Protein AF-A0A9E1ZT74-F1 (afdb_monomer_lite)

Foldseek 3Di:
DDDDDDPPPPPPPDPPPDPLVVQLQFQVSVLVLLCVQLVFPDWDDDPQKIKGFDAPQSQWIWIWGHDPVRRGGTQEIEIEGQQECDPPVADHRGCVVSSLSSLQRSCVRNPVVCNVVSSVCVVVQWDWDDDDSYIYTYHHRDYPPPVVPPPD

pLDDT: mean 74.24, std 17.51, range [28.61, 93.75]

Secondary structure (DSSP, 8-state):
-PPPP----------TTSHHHHHTTBHHHHHHHHHHHHT-SEEEEETTEEEEEESSSS-EEEEEEE-SSSTTBEEEEEEEE---SS-SSS-TTTTHHHHHHHHHHHHHHH-GGGHHHHHHHHHHSEEEEEETTEEEEEEE---TT-TTSS--

Radius of gyration: 21.12 Å; chains: 1; bounding box: 75×58×39 Å

Sequence (152 aa):
MKFLPLLMTLAFLAPASDALSNDINNFDYVTKKITGTLNCRESSIFGNIYGCILGNRETVRVFAERHPRERNQVLNIRFVWEDYHRDVGVPLHADARAAKRALTKLTNILTPQNKDFVLKLLKKGEGKWSRSSIQISVDKGPTAHTREALFR

Structure (mmCIF, N/CA/C/O backbone):
data_AF-A0A9E1ZT74-F1
#
_entry.id   AF-A0A9E1ZT74-F1
#
loop_
_atom_site.group_PDB
_atom_site.id
_atom_site.type_symbol
_atom_site.label_atom_id
_atom_site.label_alt_id
_atom_site.label_comp_id
_atom_site.label_asym_id
_atom_site.label_entity_id
_atom_site.label_seq_id
_atom_site.pdbx_PDB_ins_code
_atom_site.Cartn_x
_atom_site.Cartn_y
_atom_site.Cartn_z
_atom_site.occupancy
_atom_site.B_iso_or_equiv
_atom_site.auth_seq_id
_atom_site.auth_comp_id
_atom_site.auth_asym_id
_atom_site.auth_atom_id
_atom_site.pdbx_PDB_model_num
ATOM 1 N N . MET A 1 1 ? -58.030 -37.622 19.074 1.00 39.62 1 MET A N 1
ATOM 2 C CA . MET A 1 1 ? -57.313 -36.853 18.031 1.00 39.62 1 MET A CA 1
ATOM 3 C C . MET A 1 1 ? -56.324 -35.931 18.733 1.00 39.62 1 MET A C 1
ATOM 5 O O . MET A 1 1 ? -56.741 -35.190 19.610 1.00 39.62 1 MET A O 1
ATOM 9 N N . LYS A 1 2 ? -55.019 -36.082 18.466 1.00 40.44 2 LYS A N 1
ATOM 10 C CA . LYS A 1 2 ? -53.924 -35.365 19.147 1.00 40.44 2 LYS A CA 1
ATOM 11 C C . LYS A 1 2 ? -53.611 -34.077 18.375 1.00 40.44 2 LYS A C 1
ATOM 13 O O . LYS A 1 2 ? -53.276 -34.165 17.200 1.00 40.44 2 LYS A O 1
ATOM 18 N N . PHE A 1 3 ? -53.721 -32.918 19.021 1.00 45.00 3 PHE A N 1
ATOM 19 C CA . PHE A 1 3 ? -53.268 -31.635 18.476 1.00 45.00 3 PHE A CA 1
ATOM 20 C C . PHE A 1 3 ? -51.787 -31.431 18.821 1.00 45.00 3 PHE A C 1
ATOM 22 O O . PHE A 1 3 ? -51.414 -31.466 19.991 1.00 45.00 3 PHE A O 1
ATOM 29 N N . LEU A 1 4 ? -50.953 -31.242 17.799 1.00 40.75 4 LEU A N 1
ATOM 30 C CA . LEU A 1 4 ? -49.546 -30.855 17.917 1.00 40.75 4 LEU A CA 1
ATOM 31 C C . LEU A 1 4 ? -49.448 -29.354 17.583 1.00 40.75 4 LEU A C 1
ATOM 33 O O . LEU A 1 4 ? -49.889 -28.980 16.494 1.00 40.75 4 LEU A O 1
ATOM 37 N N . PRO A 1 5 ? -48.899 -28.480 18.446 1.00 55.53 5 PRO A N 1
ATOM 38 C CA . PRO A 1 5 ? -48.653 -27.099 18.064 1.00 55.53 5 PRO A CA 1
ATOM 39 C C . PRO A 1 5 ? -47.328 -27.012 17.298 1.00 55.53 5 PRO A C 1
ATOM 41 O O . PRO A 1 5 ? -46.275 -27.440 17.771 1.00 55.53 5 PRO A O 1
ATOM 44 N N . LEU A 1 6 ? -47.402 -26.462 16.088 1.00 50.69 6 LEU A N 1
ATOM 45 C CA . LEU A 1 6 ? -46.266 -26.155 15.231 1.00 50.69 6 LEU A CA 1
ATOM 46 C C . LEU A 1 6 ? -45.529 -24.940 15.829 1.00 50.69 6 LEU A C 1
ATOM 48 O O . LEU A 1 6 ? -46.006 -23.811 15.727 1.00 50.69 6 LEU A O 1
ATOM 52 N N . LEU A 1 7 ? -44.392 -25.161 16.494 1.00 47.62 7 LEU A N 1
ATOM 53 C CA . LEU A 1 7 ? -43.506 -24.075 16.920 1.00 47.62 7 LEU A CA 1
ATOM 54 C C . LEU A 1 7 ? -42.828 -23.479 15.680 1.00 47.62 7 LEU A C 1
ATOM 56 O O . LEU A 1 7 ? -41.936 -24.086 15.092 1.00 47.62 7 LEU A O 1
ATOM 60 N N . MET A 1 8 ? -43.258 -22.283 15.284 1.00 51.09 8 MET A N 1
ATOM 61 C CA . MET A 1 8 ? -42.599 -21.477 14.261 1.00 51.09 8 MET A CA 1
ATOM 62 C C . MET A 1 8 ? -41.449 -20.708 14.929 1.00 51.09 8 MET A C 1
ATOM 64 O O . MET A 1 8 ? -41.634 -19.619 15.470 1.00 51.09 8 MET A O 1
ATOM 68 N N . THR A 1 9 ? -40.255 -21.296 14.964 1.00 53.84 9 THR A N 1
ATOM 69 C CA . THR A 1 9 ? -39.043 -20.602 15.411 1.00 53.84 9 THR A CA 1
ATOM 70 C C . THR A 1 9 ? -38.598 -19.620 14.330 1.00 53.84 9 THR A C 1
ATOM 72 O O . THR A 1 9 ? -37.959 -19.987 13.345 1.00 53.84 9 THR A O 1
ATOM 75 N N . LEU A 1 10 ? -38.943 -18.344 14.519 1.00 51.06 10 LEU A N 1
ATOM 76 C CA . LEU A 1 10 ? -38.353 -17.230 13.782 1.00 51.06 10 LEU A CA 1
ATOM 77 C C . LEU A 1 10 ? -36.865 -17.142 14.163 1.00 51.06 10 LEU A C 1
ATOM 79 O O . LEU A 1 10 ? -36.506 -16.619 15.218 1.00 51.06 10 LEU A O 1
ATOM 83 N N . ALA A 1 11 ? -35.987 -17.687 13.323 1.00 52.78 11 ALA A N 1
ATOM 84 C CA . ALA A 1 11 ? -34.555 -17.460 13.443 1.00 52.78 11 ALA A CA 1
ATOM 85 C C . ALA A 1 11 ? -34.262 -16.000 13.067 1.00 52.78 11 ALA A C 1
ATOM 87 O O . ALA A 1 11 ? -34.206 -15.644 11.890 1.00 52.78 11 ALA A O 1
ATOM 88 N N . PHE A 1 12 ? -34.098 -15.142 14.075 1.00 50.34 12 PHE A N 1
ATOM 89 C CA . PHE A 1 12 ? -33.510 -13.818 13.901 1.00 50.34 12 PHE A CA 1
ATOM 90 C C . PHE A 1 12 ? -32.054 -13.993 13.444 1.00 50.34 12 PHE A C 1
ATOM 92 O O . PHE A 1 12 ? -31.150 -14.220 14.246 1.00 50.34 12 PHE A O 1
ATOM 99 N N . LEU A 1 13 ? -31.827 -13.904 12.133 1.00 49.44 13 LEU A N 1
ATOM 100 C CA . LEU A 1 13 ? -30.508 -13.669 11.553 1.00 49.44 13 LEU A CA 1
ATOM 101 C C . LEU A 1 13 ? -30.086 -12.244 11.929 1.00 49.44 13 LEU A C 1
ATOM 103 O O . LEU A 1 13 ? -30.412 -11.283 11.235 1.00 49.44 13 LEU A O 1
ATOM 107 N N . ALA A 1 14 ? -29.393 -12.097 13.058 1.00 50.00 14 ALA A N 1
ATOM 108 C CA . ALA A 1 14 ? -28.704 -10.855 13.376 1.00 50.00 14 ALA A CA 1
ATOM 109 C C . ALA A 1 14 ? -27.629 -10.596 12.298 1.00 50.00 14 ALA A C 1
ATOM 111 O O . ALA A 1 14 ? -26.847 -11.503 11.989 1.00 50.00 14 ALA A O 1
ATOM 112 N N . PRO A 1 15 ? -27.566 -9.395 11.700 1.00 47.72 15 PRO A N 1
ATOM 113 C CA . PRO A 1 15 ? -26.539 -9.078 10.721 1.00 47.72 15 PRO A CA 1
ATOM 114 C C . PRO A 1 15 ? -25.177 -8.997 11.423 1.00 47.72 15 PRO A C 1
ATOM 116 O O . PRO A 1 15 ? -24.935 -8.134 12.260 1.00 47.72 15 PRO A O 1
ATOM 119 N N . ALA A 1 16 ? -24.263 -9.904 11.079 1.00 51.97 16 ALA A N 1
ATOM 120 C CA . ALA A 1 16 ? -22.894 -9.963 11.601 1.00 51.97 16 ALA A CA 1
ATOM 121 C C . ALA A 1 16 ? -21.967 -8.862 11.026 1.00 51.97 16 ALA A C 1
ATOM 123 O O . ALA A 1 16 ? -20.794 -9.113 10.752 1.00 51.97 16 ALA A O 1
ATOM 124 N N . SER A 1 17 ? -22.479 -7.656 10.772 1.00 50.06 17 SER A N 1
ATOM 125 C CA . SER A 1 17 ? -21.776 -6.625 9.992 1.00 50.06 17 SER A CA 1
ATOM 126 C C . SER A 1 17 ? -20.997 -5.590 10.810 1.00 50.06 17 SER A C 1
ATOM 128 O O . SER A 1 17 ? -20.163 -4.895 10.232 1.00 50.06 17 SER A O 1
ATOM 130 N N . ASP A 1 18 ? -21.184 -5.502 12.130 1.00 44.16 18 ASP A N 1
ATOM 131 C CA . ASP A 1 18 ? -20.675 -4.342 12.884 1.00 44.16 18 ASP A CA 1
ATOM 132 C C . ASP A 1 18 ? -19.294 -4.543 13.530 1.00 44.16 18 ASP A C 1
ATOM 134 O O . ASP A 1 18 ? -18.562 -3.571 13.735 1.00 44.16 18 ASP A O 1
ATOM 138 N N . ALA A 1 19 ? -18.864 -5.789 13.759 1.00 46.00 19 ALA A N 1
ATOM 139 C CA . ALA A 1 19 ? -17.570 -6.076 14.391 1.00 46.00 19 ALA A CA 1
ATOM 140 C C . ALA A 1 19 ? -16.359 -5.718 13.505 1.00 46.00 19 ALA A C 1
ATOM 142 O O . ALA A 1 19 ? -15.300 -5.371 14.017 1.00 46.00 19 ALA A O 1
ATOM 143 N N . LEU A 1 20 ? -16.508 -5.737 12.175 1.00 50.91 20 LEU A N 1
ATOM 144 C CA . LEU A 1 20 ? -15.400 -5.454 11.254 1.00 50.91 20 LEU A CA 1
ATOM 145 C C . LEU A 1 20 ? -15.041 -3.954 11.194 1.00 50.91 20 LEU A C 1
ATOM 147 O O . LEU A 1 20 ? -13.926 -3.606 10.810 1.00 50.91 20 LEU A O 1
ATOM 151 N N . SER A 1 21 ? -15.972 -3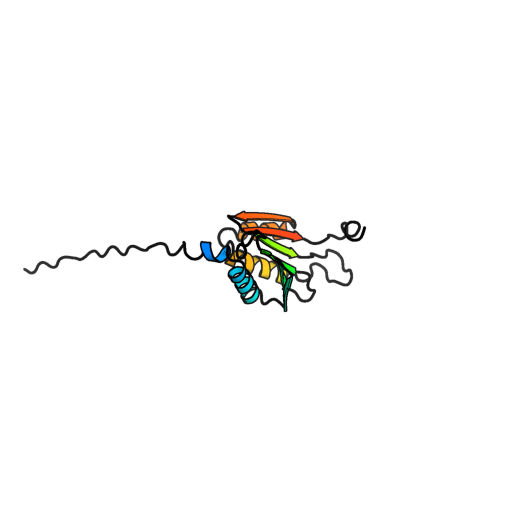.056 11.545 1.00 53.44 21 SER A N 1
ATOM 152 C CA . SER A 1 21 ? -15.797 -1.611 11.326 1.00 53.44 21 SER A CA 1
ATOM 153 C C . SER A 1 21 ? -14.961 -0.905 12.401 1.00 53.44 21 SER A C 1
ATOM 155 O O . SER A 1 21 ? -14.297 0.085 12.094 1.00 53.44 21 SER A O 1
ATOM 157 N N . ASN A 1 22 ? -14.935 -1.427 13.633 1.00 59.16 22 ASN A N 1
ATOM 158 C CA . ASN A 1 22 ? -14.129 -0.856 14.718 1.00 59.16 22 ASN A CA 1
ATOM 159 C C . ASN A 1 22 ? -12.644 -1.230 14.598 1.00 59.16 22 ASN A C 1
ATOM 161 O O . ASN A 1 22 ? -11.777 -0.411 14.902 1.00 59.16 22 ASN A O 1
ATOM 165 N N . ASP A 1 23 ? -12.343 -2.421 14.080 1.00 73.50 23 ASP A N 1
ATOM 166 C CA . ASP A 1 23 ? -10.971 -2.927 13.991 1.00 73.50 23 ASP A CA 1
ATOM 167 C C . ASP A 1 23 ? -10.150 -2.232 12.895 1.00 73.50 23 ASP A C 1
ATOM 169 O O . ASP A 1 23 ? -8.954 -2.003 13.061 1.00 73.50 23 ASP A O 1
ATOM 173 N N . ILE A 1 24 ? -10.776 -1.822 11.786 1.00 78.00 24 ILE A N 1
ATOM 174 C CA . ILE A 1 24 ? -10.074 -1.139 10.682 1.00 78.00 24 ILE A CA 1
ATOM 175 C C . ILE A 1 24 ? -9.627 0.289 11.028 1.00 78.00 24 ILE A C 1
ATOM 177 O O . ILE A 1 24 ? -8.784 0.848 10.333 1.00 78.00 24 ILE A O 1
ATOM 181 N N . ASN A 1 25 ? -10.150 0.876 12.107 1.00 83.06 25 ASN A N 1
ATOM 182 C CA . ASN A 1 25 ? -9.664 2.160 12.612 1.00 83.06 25 ASN A CA 1
ATOM 183 C C . ASN A 1 25 ? -8.463 1.981 13.550 1.00 83.06 25 ASN A C 1
ATOM 185 O O . ASN A 1 25 ? -7.784 2.963 13.837 1.00 83.06 25 ASN A O 1
ATOM 189 N N . ASN A 1 26 ? -8.184 0.757 14.012 1.00 88.62 26 ASN A N 1
ATOM 190 C CA . ASN A 1 26 ? -7.079 0.455 14.911 1.00 88.62 26 ASN A CA 1
ATOM 191 C C . ASN A 1 26 ? -5.760 0.297 14.132 1.00 88.62 26 ASN A C 1
ATOM 193 O O . ASN A 1 26 ? -5.638 -0.557 13.251 1.00 88.62 26 ASN A O 1
ATOM 197 N N . PHE A 1 27 ? -4.757 1.113 14.456 1.00 90.44 27 PHE A N 1
ATOM 198 C CA . PHE A 1 27 ? -3.488 1.147 13.728 1.00 90.44 27 PHE A CA 1
ATOM 199 C C . PHE A 1 27 ? -2.717 -0.172 13.828 1.00 90.44 27 PHE A C 1
ATOM 201 O O . PHE A 1 27 ? -2.239 -0.697 12.817 1.00 90.44 27 PHE A O 1
ATOM 208 N N . ASP A 1 28 ? -2.618 -0.741 15.026 1.00 90.44 28 ASP A N 1
ATOM 209 C CA . ASP A 1 28 ? -1.881 -1.987 15.241 1.00 90.44 28 ASP A CA 1
ATOM 210 C C . ASP A 1 28 ? -2.573 -3.170 14.540 1.00 90.44 28 ASP A C 1
ATOM 212 O O . ASP A 1 28 ? -1.917 -4.014 13.921 1.00 90.44 28 ASP A O 1
ATOM 216 N N . TYR A 1 29 ? -3.909 -3.200 14.556 1.00 90.19 29 TYR A N 1
ATOM 217 C CA . TYR A 1 29 ? -4.692 -4.181 13.805 1.00 90.19 29 TYR A CA 1
ATOM 218 C C . TYR A 1 29 ? -4.442 -4.063 12.298 1.00 90.19 29 TYR A C 1
ATOM 220 O O . TYR A 1 29 ? -4.099 -5.053 11.643 1.00 90.19 29 TYR A O 1
ATOM 228 N N . VAL A 1 30 ? -4.593 -2.857 11.741 1.00 89.38 30 VAL A N 1
ATOM 229 C CA . VAL A 1 30 ? -4.458 -2.617 10.300 1.00 89.38 30 VAL A CA 1
ATOM 230 C C . VAL A 1 30 ? -3.058 -2.956 9.819 1.00 89.38 30 VAL A C 1
ATOM 232 O O . VAL A 1 30 ? -2.920 -3.664 8.824 1.00 89.38 30 VAL A O 1
ATOM 235 N N . THR A 1 31 ? -2.017 -2.509 10.518 1.00 91.19 31 THR A N 1
ATOM 236 C CA . THR A 1 31 ? -0.627 -2.786 10.127 1.00 91.19 31 THR A CA 1
ATOM 237 C C . THR A 1 31 ? -0.317 -4.279 10.183 1.00 91.19 31 THR A C 1
ATOM 239 O O . THR A 1 31 ? 0.221 -4.823 9.218 1.00 91.19 31 THR A O 1
ATOM 242 N N . LYS A 1 32 ? -0.765 -4.991 11.228 1.00 90.19 32 LYS A N 1
ATOM 243 C CA . LYS A 1 32 ? -0.656 -6.457 11.301 1.00 90.19 32 LYS A CA 1
ATOM 244 C C . LYS A 1 32 ? -1.386 -7.138 10.142 1.00 90.19 32 LYS A C 1
ATOM 246 O O . LYS A 1 32 ? -0.860 -8.079 9.540 1.00 90.19 32 LYS A O 1
ATOM 251 N N . LYS A 1 33 ? -2.584 -6.659 9.798 1.00 90.12 33 LYS A N 1
ATOM 252 C CA . LYS A 1 33 ? -3.386 -7.199 8.695 1.00 90.12 33 LYS A CA 1
ATOM 253 C C . LYS A 1 33 ? -2.734 -6.939 7.337 1.00 90.12 33 LYS A C 1
ATOM 255 O O . LYS A 1 33 ? -2.708 -7.852 6.508 1.00 90.12 33 LYS A O 1
ATOM 260 N N . ILE A 1 34 ? -2.181 -5.744 7.123 1.00 90.69 34 ILE A N 1
ATOM 261 C CA . ILE A 1 34 ? -1.427 -5.378 5.920 1.00 90.69 34 ILE A CA 1
ATOM 262 C C . ILE A 1 34 ? -0.198 -6.280 5.789 1.00 90.69 34 ILE A C 1
ATOM 264 O O . ILE A 1 34 ? -0.078 -6.959 4.768 1.00 90.69 34 ILE A O 1
ATOM 268 N N . THR A 1 35 ? 0.642 -6.381 6.826 1.00 90.31 35 THR A N 1
ATOM 269 C CA . THR A 1 35 ? 1.843 -7.234 6.820 1.00 90.31 35 THR A CA 1
ATOM 270 C C . THR A 1 35 ? 1.499 -8.678 6.464 1.00 90.31 35 THR A C 1
ATOM 272 O O . THR A 1 35 ? 2.054 -9.233 5.513 1.00 90.31 35 THR A O 1
ATOM 275 N N . GLY A 1 36 ? 0.532 -9.271 7.174 1.00 87.81 36 GLY A N 1
ATOM 276 C CA . GLY A 1 36 ? 0.154 -10.672 6.978 1.00 87.81 36 GLY A CA 1
ATOM 277 C C . GLY A 1 36 ? -0.539 -10.956 5.644 1.00 87.81 36 GLY A C 1
ATOM 278 O O . GLY A 1 36 ? -0.494 -12.079 5.155 1.00 87.81 36 GLY A O 1
ATOM 279 N N . THR A 1 37 ? -1.179 -9.958 5.028 1.00 89.81 37 THR A N 1
ATOM 280 C CA . THR A 1 37 ? -1.915 -10.169 3.771 1.00 89.81 37 THR A CA 1
ATOM 281 C C . THR A 1 37 ? -1.071 -9.857 2.544 1.00 89.81 37 THR A C 1
ATOM 283 O O . THR A 1 37 ? -1.199 -10.528 1.509 1.00 89.81 37 THR A O 1
ATOM 286 N N . LEU A 1 38 ? -0.233 -8.823 2.617 1.00 89.12 38 LEU A N 1
ATOM 287 C CA . LEU A 1 38 ? 0.573 -8.378 1.486 1.00 89.12 38 LEU A CA 1
ATOM 288 C C . LEU A 1 38 ? 1.883 -9.160 1.347 1.00 89.12 38 LEU A C 1
ATOM 290 O O . LEU A 1 38 ? 2.435 -9.147 0.248 1.00 89.12 38 LEU A O 1
ATOM 294 N N . ASN A 1 39 ? 2.304 -9.908 2.378 1.00 83.19 39 ASN A N 1
ATOM 295 C CA . ASN A 1 39 ? 3.614 -10.566 2.449 1.00 83.19 39 ASN A CA 1
ATOM 296 C C . ASN A 1 39 ? 4.726 -9.555 2.143 1.00 83.19 39 ASN A C 1
ATOM 298 O O . ASN A 1 39 ? 5.467 -9.708 1.171 1.00 83.19 39 ASN A O 1
ATOM 302 N N . CYS A 1 40 ? 4.759 -8.476 2.928 1.00 82.44 40 CYS A N 1
ATOM 303 C CA . CYS A 1 40 ? 5.742 -7.406 2.787 1.00 82.44 40 CYS A CA 1
ATOM 304 C C . CYS A 1 40 ? 7.152 -8.000 2.808 1.00 82.44 40 CYS A C 1
ATOM 306 O O . CYS A 1 40 ? 7.483 -8.755 3.721 1.00 82.44 40 CYS A O 1
ATOM 308 N N . ARG A 1 41 ? 7.963 -7.678 1.793 1.00 77.06 41 ARG A N 1
ATOM 309 C CA . ARG A 1 41 ? 9.365 -8.117 1.758 1.00 77.06 41 ARG A CA 1
ATOM 310 C C . ARG A 1 41 ? 10.160 -7.388 2.833 1.00 77.06 41 ARG A C 1
ATOM 312 O O . ARG A 1 41 ? 10.955 -7.995 3.538 1.00 77.06 41 ARG A O 1
ATOM 319 N N . GLU A 1 42 ? 9.876 -6.100 2.956 1.00 78.19 42 GLU A N 1
ATOM 320 C CA . GLU A 1 42 ? 10.375 -5.232 4.003 1.00 78.19 42 GLU A CA 1
ATOM 321 C C . GLU A 1 42 ? 9.193 -4.473 4.605 1.00 78.19 42 GLU A C 1
ATOM 323 O O . GLU A 1 42 ? 8.312 -3.984 3.887 1.00 78.19 42 GLU A O 1
ATOM 328 N N . SER A 1 43 ? 9.154 -4.408 5.933 1.00 83.88 43 SER A N 1
ATOM 329 C CA . SER A 1 43 ? 8.202 -3.579 6.660 1.00 83.88 43 SER A CA 1
ATOM 330 C C . SER A 1 43 ? 8.847 -3.004 7.906 1.00 83.88 43 SER A C 1
ATOM 332 O O . SER A 1 43 ? 9.569 -3.712 8.607 1.00 83.88 43 SER A O 1
ATOM 334 N N . SER A 1 44 ? 8.544 -1.752 8.208 1.00 85.56 44 SER A N 1
ATOM 335 C CA . SER A 1 44 ? 9.131 -1.030 9.333 1.00 85.56 44 SER A CA 1
ATOM 336 C C . SER A 1 44 ? 8.157 0.009 9.873 1.00 85.56 44 SER A C 1
ATOM 338 O O . SER A 1 44 ? 7.218 0.430 9.192 1.00 85.56 44 SER A O 1
ATOM 340 N N . ILE A 1 45 ? 8.363 0.393 11.132 1.00 83.62 45 ILE A N 1
ATOM 341 C CA . ILE A 1 45 ? 7.636 1.482 11.780 1.00 83.62 45 ILE A CA 1
ATOM 342 C C . ILE A 1 45 ? 8.649 2.579 12.095 1.00 83.62 45 ILE A C 1
ATOM 344 O O . ILE A 1 45 ? 9.593 2.354 12.851 1.00 83.62 45 ILE A O 1
ATOM 348 N N . PHE A 1 46 ? 8.432 3.764 11.533 1.00 82.75 46 PHE A N 1
ATOM 349 C CA . PHE A 1 46 ? 9.222 4.964 11.786 1.00 82.75 46 PHE A CA 1
ATOM 350 C C . PHE A 1 46 ? 8.317 6.034 12.399 1.00 82.75 46 PHE A C 1
ATOM 352 O O . PHE A 1 46 ? 7.523 6.685 11.716 1.00 82.75 46 PHE A O 1
ATOM 359 N N . GLY A 1 47 ? 8.398 6.185 13.722 1.00 86.94 47 GLY A N 1
ATOM 360 C CA . GLY A 1 47 ? 7.519 7.079 14.473 1.00 86.94 47 GLY A CA 1
ATOM 361 C C . GLY A 1 47 ? 6.049 6.670 14.344 1.00 86.94 47 GLY A C 1
ATOM 362 O O . GLY A 1 47 ? 5.649 5.613 14.825 1.00 86.94 47 GLY A O 1
ATOM 363 N N . ASN A 1 48 ? 5.248 7.513 13.688 1.00 89.75 48 ASN A N 1
ATOM 364 C CA . ASN A 1 48 ? 3.811 7.296 13.475 1.00 89.75 48 ASN A CA 1
ATOM 365 C C . ASN A 1 48 ? 3.479 6.674 12.112 1.00 89.75 48 ASN A C 1
ATOM 367 O O . ASN A 1 48 ? 2.308 6.617 11.744 1.00 89.75 48 ASN A O 1
ATOM 371 N N . ILE A 1 49 ? 4.481 6.235 11.350 1.00 89.94 49 ILE A N 1
ATOM 372 C CA . ILE A 1 49 ? 4.290 5.705 10.001 1.00 89.94 49 ILE A CA 1
ATOM 373 C C . ILE A 1 49 ? 4.745 4.254 9.963 1.00 89.94 49 ILE A C 1
ATOM 375 O O . ILE A 1 49 ? 5.879 3.934 10.309 1.00 89.94 49 ILE A O 1
ATOM 379 N N . TYR A 1 50 ? 3.858 3.382 9.510 1.00 93.75 50 TYR A N 1
ATOM 380 C CA . TYR A 1 50 ? 4.192 2.039 9.064 1.00 93.75 50 TYR A CA 1
ATOM 381 C C . TYR A 1 50 ? 4.423 2.060 7.553 1.00 93.75 50 TYR A C 1
ATOM 383 O O . TYR A 1 50 ? 3.639 2.670 6.824 1.00 93.75 50 TYR A O 1
ATOM 391 N N . GLY A 1 51 ? 5.461 1.369 7.086 1.00 93.31 51 GLY A N 1
ATOM 392 C CA . GLY A 1 51 ? 5.747 1.151 5.671 1.00 93.31 51 GLY A CA 1
ATOM 393 C C . GLY A 1 51 ? 5.809 -0.335 5.327 1.00 93.31 51 GLY A C 1
ATOM 394 O O . GLY A 1 51 ? 6.289 -1.143 6.118 1.00 93.31 51 GLY A O 1
ATOM 395 N N . CYS A 1 52 ? 5.344 -0.686 4.131 1.00 93.50 52 CYS A N 1
ATOM 396 C CA . CYS A 1 52 ? 5.449 -2.011 3.525 1.00 93.50 52 CYS A CA 1
ATOM 397 C C . CYS A 1 52 ? 5.893 -1.866 2.070 1.00 93.50 52 CYS A C 1
ATOM 399 O O . CYS A 1 52 ? 5.196 -1.232 1.272 1.00 93.50 52 CYS A O 1
ATOM 401 N N . ILE A 1 53 ? 7.030 -2.468 1.726 1.00 90.75 53 ILE A N 1
ATOM 402 C CA . ILE A 1 53 ? 7.598 -2.449 0.376 1.00 90.75 53 ILE A CA 1
ATOM 403 C C . ILE A 1 53 ? 7.347 -3.800 -0.301 1.00 90.75 53 ILE A C 1
ATOM 405 O O . ILE A 1 53 ? 7.479 -4.875 0.297 1.00 90.75 53 ILE A O 1
ATOM 409 N N . LEU A 1 54 ? 6.925 -3.734 -1.563 1.00 91.25 54 LEU A N 1
ATOM 410 C CA . LEU A 1 54 ? 6.459 -4.858 -2.363 1.00 91.25 54 LEU A CA 1
ATOM 411 C C . LEU A 1 54 ? 7.059 -4.803 -3.769 1.00 91.25 54 LEU A C 1
ATOM 413 O O . LEU A 1 54 ? 7.391 -3.742 -4.294 1.00 91.25 54 LEU A O 1
ATOM 417 N N . GLY A 1 55 ? 7.097 -5.970 -4.410 1.00 88.94 55 GLY A N 1
ATOM 418 C CA . GLY A 1 55 ? 7.654 -6.112 -5.750 1.00 88.94 55 GLY A CA 1
ATOM 419 C C . GLY A 1 55 ? 9.148 -6.420 -5.734 1.00 88.94 55 GLY A C 1
ATOM 420 O O . GLY A 1 55 ? 9.835 -6.245 -4.731 1.00 88.94 55 GLY A O 1
ATOM 421 N N . ASN A 1 56 ? 9.645 -6.929 -6.855 1.00 89.00 56 ASN A N 1
ATOM 422 C CA . ASN A 1 56 ? 11.052 -7.304 -6.984 1.00 89.00 56 ASN A CA 1
ATOM 423 C C . ASN A 1 56 ? 11.944 -6.081 -7.193 1.00 89.00 56 ASN A C 1
ATOM 425 O O . ASN A 1 56 ? 13.140 -6.152 -6.918 1.00 89.00 56 ASN A O 1
ATOM 429 N N . ARG A 1 57 ? 11.370 -4.989 -7.711 1.00 87.56 57 ARG A N 1
ATOM 430 C CA . ARG A 1 57 ? 12.049 -3.710 -7.930 1.00 87.56 57 ARG A CA 1
ATOM 431 C C . ARG A 1 57 ? 11.670 -2.665 -6.883 1.00 87.56 57 ARG A C 1
ATOM 433 O O . ARG A 1 57 ? 12.059 -1.518 -7.037 1.00 87.56 57 ARG A O 1
ATOM 440 N N . GLU A 1 58 ? 10.922 -3.059 -5.847 1.00 89.44 58 GLU A N 1
ATOM 441 C CA . GLU A 1 58 ? 10.584 -2.213 -4.689 1.00 89.44 58 GLU A CA 1
ATOM 442 C C . GLU A 1 58 ? 9.818 -0.929 -5.063 1.00 89.44 58 GLU A C 1
ATOM 444 O O . GLU A 1 58 ? 9.800 0.069 -4.338 1.00 89.44 58 GLU A O 1
ATOM 449 N N . THR A 1 59 ? 9.122 -0.989 -6.201 1.00 85.94 59 THR A N 1
ATOM 450 C CA . THR A 1 59 ? 8.376 0.134 -6.787 1.00 85.94 59 THR A CA 1
ATOM 451 C C . THR A 1 59 ? 6.957 0.261 -6.239 1.00 85.94 59 THR A C 1
ATOM 453 O O . THR A 1 59 ? 6.248 1.207 -6.569 1.00 85.94 59 THR A O 1
ATOM 456 N N . VAL A 1 60 ? 6.505 -0.677 -5.400 1.00 89.12 60 VAL A N 1
ATOM 457 C CA . VAL A 1 60 ? 5.169 -0.657 -4.789 1.00 89.12 60 VAL A CA 1
ATOM 458 C C . VAL A 1 60 ? 5.309 -0.484 -3.287 1.00 89.12 60 VAL A C 1
ATOM 460 O O . VAL A 1 60 ? 5.953 -1.296 -2.624 1.00 89.12 60 VAL A O 1
ATOM 463 N N . ARG A 1 61 ? 4.673 0.551 -2.733 1.00 90.75 61 ARG A N 1
ATOM 464 C CA . ARG A 1 61 ? 4.745 0.875 -1.304 1.00 90.75 61 ARG A CA 1
ATOM 465 C C . ARG A 1 61 ? 3.359 1.105 -0.725 1.00 90.75 61 ARG A C 1
ATOM 467 O O . ARG A 1 61 ? 2.503 1.732 -1.346 1.00 90.75 61 ARG A O 1
ATOM 474 N N . VAL A 1 62 ? 3.143 0.595 0.480 1.00 91.06 62 VAL A N 1
ATOM 475 C CA . VAL A 1 62 ? 1.951 0.867 1.282 1.00 91.06 62 VAL A CA 1
ATOM 476 C C . VAL A 1 62 ? 2.390 1.521 2.576 1.00 91.06 62 VAL A C 1
ATOM 478 O O . VAL A 1 62 ? 3.243 0.981 3.276 1.00 91.06 62 VAL A O 1
ATOM 481 N N . PHE A 1 63 ? 1.789 2.657 2.898 1.00 92.12 63 PHE A N 1
ATOM 482 C CA . PHE A 1 63 ? 2.018 3.367 4.146 1.00 92.12 63 PHE A CA 1
ATOM 483 C C . PHE A 1 63 ? 0.732 3.409 4.953 1.00 92.12 63 PHE A C 1
ATOM 485 O O . PHE A 1 63 ? -0.335 3.611 4.380 1.00 92.12 63 PHE A O 1
ATOM 492 N N . ALA A 1 64 ? 0.833 3.247 6.265 1.00 91.38 64 ALA A N 1
ATOM 493 C CA . ALA A 1 64 ? -0.245 3.561 7.191 1.00 91.38 64 ALA A CA 1
ATOM 494 C C . ALA A 1 64 ? 0.265 4.609 8.178 1.00 91.38 64 ALA A C 1
ATOM 496 O O . ALA A 1 64 ? 1.335 4.446 8.760 1.00 91.38 64 ALA A O 1
ATOM 497 N N . GLU A 1 65 ? -0.499 5.677 8.361 1.00 90.81 65 GLU A N 1
ATOM 498 C CA . GLU A 1 65 ? -0.174 6.784 9.255 1.00 90.81 65 GLU A CA 1
ATOM 499 C C . GLU A 1 65 ? -1.082 6.718 10.485 1.00 90.81 65 GLU A C 1
ATOM 501 O O . GLU A 1 65 ? -2.301 6.567 10.370 1.00 90.81 65 GLU A O 1
ATOM 506 N N . ARG A 1 66 ? -0.487 6.818 11.671 1.00 91.56 66 ARG A N 1
ATOM 507 C CA . ARG A 1 66 ? -1.176 6.859 12.961 1.00 91.56 66 ARG A CA 1
ATOM 508 C C . ARG A 1 66 ? -1.554 8.299 13.297 1.00 91.56 66 ARG A C 1
ATOM 510 O O . ARG A 1 66 ? -0.750 9.214 13.116 1.00 91.56 66 ARG A O 1
ATOM 517 N N . HIS A 1 67 ? -2.753 8.501 13.836 1.00 88.88 67 HIS A N 1
ATOM 518 C CA . HIS A 1 67 ? -3.190 9.810 14.301 1.00 88.88 67 HIS A CA 1
ATOM 519 C C . HIS A 1 67 ? -2.290 10.292 15.458 1.00 88.88 67 HIS A C 1
ATOM 521 O O . HIS A 1 67 ? -2.092 9.563 16.433 1.00 88.88 67 HIS A O 1
ATOM 527 N N . PRO A 1 68 ? -1.753 11.525 15.409 1.00 85.00 68 PRO A N 1
ATOM 528 C CA . PRO A 1 68 ? -0.766 11.986 16.387 1.00 85.00 68 PRO A CA 1
ATOM 529 C C . PRO A 1 68 ? -1.346 12.166 17.797 1.00 85.00 68 PRO A C 1
ATOM 531 O O . PRO A 1 68 ? -0.608 12.095 18.776 1.00 85.00 68 PRO A O 1
ATOM 534 N N . ARG A 1 69 ? -2.661 12.403 17.911 1.00 86.06 69 ARG A N 1
ATOM 535 C CA . ARG A 1 69 ? -3.354 12.607 19.199 1.00 86.06 69 ARG A CA 1
ATOM 536 C C . ARG A 1 69 ? -4.137 11.381 19.665 1.00 86.06 69 ARG A C 1
ATOM 538 O O . ARG A 1 69 ? -4.381 11.226 20.855 1.00 86.06 69 ARG A O 1
ATOM 545 N N . GLU A 1 70 ? -4.493 10.494 18.741 1.00 85.25 70 GLU A N 1
ATOM 546 C CA . GLU A 1 70 ? -5.279 9.291 19.019 1.00 85.25 70 GLU A CA 1
ATOM 547 C C . GLU A 1 70 ? -4.378 8.092 18.748 1.00 85.25 70 GLU A C 1
ATOM 549 O O . GLU A 1 70 ? -4.308 7.581 17.635 1.00 85.25 70 GLU A O 1
ATOM 554 N N . ARG A 1 71 ? -3.626 7.688 19.781 1.00 72.31 71 ARG A N 1
ATOM 555 C CA . ARG A 1 71 ? -2.454 6.797 19.681 1.00 72.31 71 ARG A CA 1
ATOM 556 C C . ARG A 1 71 ? -2.687 5.451 18.992 1.00 72.31 71 ARG A C 1
ATOM 558 O O . ARG A 1 71 ? -1.708 4.790 18.674 1.00 72.31 71 ARG A O 1
ATOM 565 N N . ASN A 1 72 ? -3.928 5.037 18.762 1.00 84.06 72 ASN A N 1
ATOM 566 C CA . ASN A 1 72 ? -4.211 3.809 18.028 1.00 84.06 72 ASN A CA 1
ATOM 567 C C . ASN A 1 72 ? -5.188 3.993 16.866 1.00 84.06 72 ASN A C 1
ATOM 569 O O . ASN A 1 72 ? -5.721 3.009 16.376 1.00 84.06 72 ASN A O 1
ATOM 573 N N . GLN A 1 73 ? -5.425 5.225 16.420 1.00 88.00 73 GLN A N 1
ATOM 574 C CA . GLN A 1 73 ? -6.296 5.491 15.285 1.00 88.00 73 GLN A CA 1
ATOM 575 C C . GLN A 1 73 ? -5.478 5.595 13.995 1.00 88.00 73 GLN A C 1
ATOM 577 O O . GLN A 1 73 ? -4.431 6.245 13.955 1.00 88.00 73 GLN A O 1
ATOM 582 N N . VAL A 1 74 ? -5.964 4.972 12.928 1.00 87.81 74 VAL A N 1
ATOM 583 C CA . VAL A 1 74 ? -5.454 5.185 11.571 1.00 87.81 74 VAL A CA 1
ATOM 584 C C . VAL A 1 74 ? -5.915 6.553 11.074 1.00 87.81 74 VAL A C 1
ATOM 586 O O . VAL A 1 74 ? -7.112 6.829 11.051 1.00 87.81 74 VAL A O 1
ATOM 589 N N . LEU A 1 75 ? -4.961 7.383 10.655 1.00 86.00 75 LEU A N 1
ATOM 590 C CA . LEU A 1 75 ? -5.199 8.670 10.001 1.00 86.00 75 LEU A CA 1
ATOM 591 C C . LEU A 1 75 ? -5.350 8.512 8.480 1.00 86.00 75 LEU A C 1
ATOM 593 O O . LEU A 1 75 ? -6.216 9.132 7.867 1.00 86.00 75 LEU A O 1
ATOM 597 N N . ASN A 1 76 ? -4.469 7.727 7.854 1.00 85.62 76 ASN A N 1
ATOM 598 C CA . ASN A 1 76 ? -4.397 7.587 6.399 1.00 85.62 76 ASN A CA 1
ATOM 599 C C . ASN A 1 76 ? -3.698 6.280 6.005 1.00 85.62 76 ASN A C 1
ATOM 601 O O . ASN A 1 76 ? -2.813 5.806 6.720 1.00 85.62 76 ASN A O 1
ATOM 605 N N . ILE A 1 77 ? -4.062 5.717 4.852 1.00 87.75 77 ILE A N 1
ATOM 606 C CA . ILE A 1 77 ? -3.377 4.586 4.226 1.00 87.75 77 ILE A CA 1
ATOM 607 C C . ILE A 1 77 ? -3.041 4.953 2.779 1.00 87.75 77 ILE A C 1
ATOM 609 O O . ILE A 1 77 ? -3.907 5.083 1.917 1.00 87.75 77 ILE A O 1
ATOM 613 N N . ARG A 1 78 ? -1.758 5.095 2.463 1.00 87.69 78 ARG A N 1
ATOM 614 C CA . ARG A 1 78 ? -1.309 5.465 1.118 1.00 87.69 78 ARG A CA 1
ATOM 615 C C . ARG A 1 78 ? -0.822 4.240 0.361 1.00 87.69 78 ARG A C 1
ATOM 617 O O . ARG A 1 78 ? -0.000 3.490 0.874 1.00 87.69 78 ARG A O 1
ATOM 624 N N . PHE A 1 79 ? -1.291 4.068 -0.869 1.00 88.56 79 PHE A N 1
ATOM 625 C CA . PHE A 1 79 ? -0.756 3.112 -1.828 1.00 88.56 79 PHE A CA 1
ATOM 626 C C . PHE A 1 79 ? -0.007 3.879 -2.922 1.00 88.56 79 PHE A C 1
ATOM 628 O O . PHE A 1 79 ? -0.574 4.742 -3.590 1.00 88.56 79 PHE A O 1
ATOM 635 N N . VAL A 1 80 ? 1.262 3.548 -3.121 1.00 86.88 80 VAL A N 1
ATOM 636 C CA . VAL A 1 80 ? 2.113 4.157 -4.144 1.00 86.88 80 VAL A CA 1
ATOM 637 C C . VAL A 1 80 ? 2.626 3.062 -5.062 1.00 86.88 80 VAL A C 1
ATOM 639 O O . VAL A 1 80 ? 3.074 2.012 -4.595 1.00 86.88 80 VAL A O 1
ATOM 642 N N . TRP A 1 81 ? 2.569 3.310 -6.365 1.00 87.62 81 TRP A N 1
ATOM 643 C CA . TRP A 1 81 ? 3.240 2.483 -7.358 1.00 87.62 81 TRP A CA 1
ATOM 644 C C . TRP A 1 81 ? 4.047 3.368 -8.304 1.00 87.62 81 TRP A C 1
ATOM 646 O O . TRP A 1 81 ? 3.488 4.131 -9.081 1.00 87.62 81 TRP A O 1
ATOM 656 N N . GLU A 1 82 ? 5.368 3.268 -8.253 1.00 84.12 82 GLU A N 1
ATOM 657 C CA . GLU A 1 82 ? 6.276 3.949 -9.174 1.00 84.12 82 GLU A CA 1
ATOM 658 C C . GLU A 1 82 ? 6.216 3.260 -10.550 1.00 84.12 82 GLU A C 1
ATOM 660 O O . GLU A 1 82 ? 6.944 2.313 -10.846 1.00 84.12 82 GLU A O 1
ATOM 665 N N . ASP A 1 83 ? 5.276 3.712 -11.383 1.00 79.75 83 ASP A N 1
ATOM 666 C CA . ASP A 1 83 ? 5.008 3.154 -12.706 1.00 79.75 83 ASP A CA 1
ATOM 667 C C . ASP A 1 83 ? 5.969 3.741 -13.755 1.00 79.75 83 ASP A C 1
ATOM 669 O O . ASP A 1 83 ? 5.695 4.759 -14.400 1.00 79.75 83 ASP A O 1
ATOM 673 N N . TYR A 1 84 ? 7.134 3.114 -13.914 1.00 72.44 84 TYR A N 1
ATOM 674 C CA . TYR A 1 84 ? 8.150 3.561 -14.867 1.00 72.44 84 TYR A CA 1
ATOM 675 C C . TYR A 1 84 ? 7.691 3.372 -16.317 1.00 72.44 84 TYR A C 1
ATOM 677 O O . TYR A 1 84 ? 7.435 2.256 -16.761 1.00 72.44 84 TYR A O 1
ATOM 685 N N . HIS A 1 85 ? 7.648 4.468 -17.081 1.00 73.44 85 HIS A N 1
ATOM 686 C CA . HIS A 1 85 ? 7.274 4.476 -18.507 1.00 73.44 85 HIS A CA 1
ATOM 687 C C . HIS A 1 85 ? 8.484 4.521 -19.463 1.00 73.44 85 HIS A C 1
ATOM 689 O O . HIS A 1 85 ? 8.323 4.642 -20.676 1.00 73.44 85 HIS A O 1
ATOM 695 N N . ARG A 1 86 ? 9.705 4.435 -18.922 1.00 64.25 86 ARG A N 1
ATOM 696 C CA . ARG A 1 86 ? 10.970 4.310 -19.659 1.00 64.25 86 ARG A CA 1
ATOM 697 C C . ARG A 1 86 ? 11.927 3.443 -18.847 1.00 64.25 86 ARG A C 1
ATOM 699 O O . ARG A 1 86 ? 11.879 3.494 -17.620 1.00 64.25 86 ARG A O 1
ATOM 706 N N . ASP A 1 87 ? 12.791 2.689 -19.522 1.00 68.62 87 ASP A N 1
ATOM 707 C CA . ASP A 1 87 ? 13.851 1.937 -18.851 1.00 68.62 87 ASP A CA 1
ATOM 708 C C . ASP A 1 87 ? 14.946 2.903 -18.377 1.00 68.62 87 ASP A C 1
ATOM 710 O O . ASP A 1 87 ? 15.629 3.539 -19.179 1.00 68.62 87 ASP A O 1
ATOM 714 N N . VAL A 1 88 ? 15.058 3.055 -17.060 1.00 70.31 88 VAL A N 1
ATOM 715 C CA . VAL A 1 88 ? 16.064 3.891 -16.381 1.00 70.31 88 VAL A CA 1
ATOM 716 C C . VAL A 1 88 ? 16.936 3.054 -15.439 1.00 70.31 88 VAL A C 1
ATOM 718 O O . VAL A 1 88 ? 17.377 3.537 -14.398 1.00 70.31 88 VAL A O 1
ATOM 721 N N . GLY A 1 89 ? 17.129 1.771 -15.766 1.00 74.44 89 GLY A N 1
ATOM 722 C CA . GLY A 1 89 ? 17.663 0.763 -14.840 1.00 74.44 89 GLY A CA 1
ATOM 723 C C . GLY A 1 89 ? 16.571 0.072 -14.012 1.00 74.44 89 GLY A C 1
ATOM 724 O O . GLY A 1 89 ? 16.861 -0.805 -13.197 1.00 74.44 89 GLY A O 1
ATOM 725 N N . VAL A 1 90 ? 15.307 0.433 -14.252 1.00 71.06 90 VAL A N 1
ATOM 726 C CA . VAL A 1 90 ? 14.104 -0.227 -13.739 1.00 71.06 90 VAL A CA 1
ATOM 727 C C . VAL A 1 90 ? 13.206 -0.544 -14.940 1.00 71.06 90 VAL A C 1
ATOM 729 O O . VAL A 1 90 ? 12.932 0.365 -15.727 1.00 71.06 90 VAL A O 1
ATOM 732 N N . PRO A 1 91 ? 12.743 -1.801 -15.107 1.00 75.81 91 PRO A N 1
ATOM 733 C CA . PRO A 1 91 ? 11.912 -2.184 -16.243 1.00 75.81 91 PRO A CA 1
ATOM 734 C C . PRO A 1 91 ? 10.633 -1.354 -16.363 1.00 75.81 91 PRO A C 1
ATOM 736 O O . PRO A 1 91 ? 10.048 -0.932 -15.364 1.00 75.81 91 PRO A O 1
ATOM 739 N N . LEU A 1 92 ? 10.153 -1.213 -17.599 1.00 81.25 92 LEU A N 1
ATOM 740 C CA . LEU A 1 92 ? 8.855 -0.615 -17.891 1.00 81.25 92 LEU A CA 1
ATOM 741 C C . LEU A 1 92 ? 7.741 -1.289 -17.074 1.00 81.25 92 LEU A C 1
ATOM 743 O O . LEU A 1 92 ? 7.661 -2.521 -17.031 1.00 81.25 92 LEU A O 1
ATOM 747 N N . HIS A 1 93 ? 6.876 -0.486 -16.454 1.00 82.38 93 HIS A N 1
ATOM 748 C CA . HIS A 1 93 ? 5.775 -0.945 -15.607 1.00 82.38 93 HIS A CA 1
ATOM 749 C C . HIS A 1 93 ? 6.231 -1.957 -14.544 1.00 82.38 93 HIS A C 1
ATOM 751 O O . HIS A 1 93 ? 5.542 -2.954 -14.276 1.00 82.38 93 HIS A O 1
ATOM 757 N N . ALA A 1 94 ? 7.420 -1.736 -13.968 1.00 83.38 94 ALA A N 1
ATOM 758 C CA . ALA A 1 94 ? 7.975 -2.601 -12.939 1.00 83.38 94 ALA A CA 1
ATOM 759 C C . ALA A 1 94 ? 6.939 -2.888 -11.850 1.00 83.38 94 ALA A C 1
ATOM 761 O O . ALA A 1 94 ? 6.171 -2.027 -11.436 1.00 83.38 94 ALA A O 1
ATOM 762 N N . ASP A 1 95 ? 6.878 -4.153 -11.441 1.00 88.06 95 ASP A N 1
ATOM 763 C CA . ASP A 1 95 ? 5.963 -4.646 -10.418 1.00 88.06 95 ASP A CA 1
ATOM 764 C C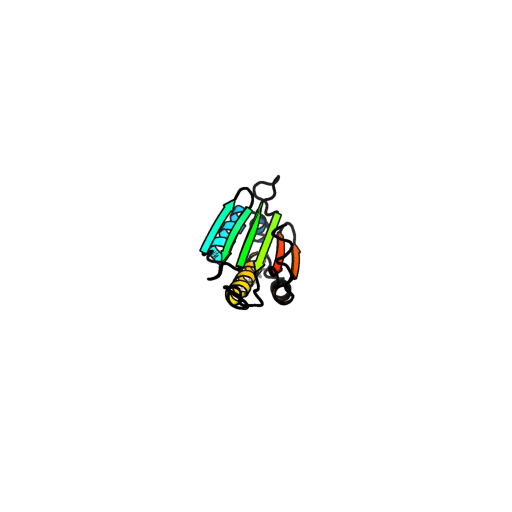 . ASP A 1 95 ? 4.460 -4.377 -10.657 1.00 88.06 95 ASP A C 1
ATOM 766 O O . ASP A 1 95 ? 3.671 -4.550 -9.730 1.00 88.06 95 ASP A O 1
ATOM 770 N N . ALA A 1 96 ? 3.999 -4.096 -11.886 1.00 87.06 96 ALA A N 1
ATOM 771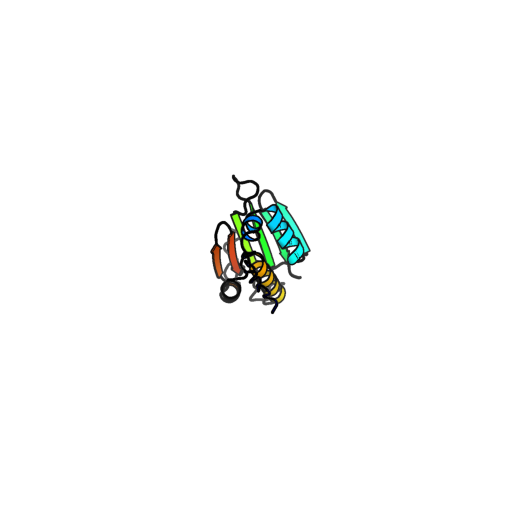 C CA . ALA A 1 96 ? 2.572 -3.882 -12.191 1.00 87.06 96 ALA A CA 1
ATOM 772 C C . ALA A 1 96 ? 1.643 -4.986 -11.649 1.00 87.06 96 ALA A C 1
ATOM 774 O O . ALA A 1 96 ? 0.552 -4.730 -11.126 1.00 87.06 96 ALA A O 1
ATOM 775 N N . ARG A 1 97 ? 2.081 -6.252 -11.734 1.00 89.62 97 ARG A N 1
ATOM 776 C CA . ARG A 1 97 ? 1.336 -7.386 -11.158 1.00 89.62 97 ARG A CA 1
ATOM 777 C C . ARG A 1 97 ? 1.297 -7.322 -9.633 1.00 89.62 97 ARG A C 1
ATOM 779 O O . ARG A 1 97 ? 0.272 -7.671 -9.045 1.00 89.62 97 ARG A O 1
ATOM 786 N N . ALA A 1 98 ? 2.395 -6.909 -9.000 1.00 90.25 98 ALA A N 1
ATOM 787 C CA . ALA A 1 98 ? 2.472 -6.731 -7.556 1.00 90.25 98 ALA A CA 1
ATOM 788 C C . ALA A 1 98 ? 1.574 -5.566 -7.118 1.00 90.25 98 ALA A C 1
ATOM 790 O O . ALA A 1 98 ? 0.778 -5.755 -6.204 1.00 90.25 98 ALA A O 1
ATOM 791 N N . ALA A 1 99 ? 1.596 -4.443 -7.842 1.00 88.69 99 ALA A N 1
ATOM 792 C CA . ALA A 1 99 ? 0.751 -3.277 -7.609 1.00 88.69 99 ALA A CA 1
ATOM 793 C C . ALA A 1 99 ? -0.738 -3.641 -7.652 1.00 88.69 99 ALA A C 1
ATOM 795 O O . ALA A 1 99 ? -1.471 -3.437 -6.682 1.00 88.69 99 ALA A O 1
ATOM 796 N N . LYS A 1 100 ? -1.180 -4.290 -8.740 1.00 89.06 100 LYS A N 1
ATOM 797 C CA . LYS A 1 100 ? -2.572 -4.739 -8.891 1.00 89.06 100 LYS A CA 1
ATOM 798 C C . LYS A 1 100 ? -2.982 -5.702 -7.778 1.00 89.06 100 LYS A C 1
ATOM 800 O O . LYS A 1 100 ? -4.061 -5.552 -7.203 1.00 89.06 100 LYS A O 1
ATOM 805 N N . ARG A 1 101 ? -2.144 -6.696 -7.467 1.00 91.56 101 ARG A N 1
ATOM 806 C CA . ARG A 1 101 ? -2.411 -7.666 -6.392 1.00 91.56 101 ARG A CA 1
ATOM 807 C C . ARG A 1 101 ? -2.498 -6.997 -5.025 1.00 91.56 101 ARG A C 1
ATOM 809 O O . ARG A 1 101 ? -3.414 -7.308 -4.270 1.00 91.56 101 ARG A O 1
ATOM 816 N N . ALA A 1 102 ? -1.559 -6.112 -4.713 1.00 90.94 102 ALA A N 1
ATOM 817 C CA . ALA A 1 102 ? -1.485 -5.418 -3.439 1.00 90.94 102 ALA A CA 1
ATOM 818 C C . ALA A 1 102 ? -2.707 -4.525 -3.236 1.00 90.94 102 ALA A C 1
ATOM 820 O O . ALA A 1 102 ? -3.399 -4.678 -2.234 1.00 90.94 102 ALA A O 1
ATOM 821 N N . LEU A 1 103 ? -3.058 -3.702 -4.229 1.00 88.44 103 LEU A N 1
ATOM 822 C CA . LEU A 1 103 ? -4.247 -2.858 -4.151 1.00 88.44 103 LEU A CA 1
ATOM 823 C C . LEU A 1 103 ? -5.539 -3.685 -4.066 1.00 88.44 103 LEU A C 1
ATOM 825 O O . LEU A 1 103 ? -6.436 -3.352 -3.297 1.00 88.44 103 LEU A O 1
ATOM 829 N N . THR A 1 104 ? -5.626 -4.804 -4.792 1.00 89.88 104 THR A N 1
ATOM 830 C CA . THR A 1 104 ? -6.767 -5.737 -4.695 1.00 89.88 104 THR A CA 1
ATOM 831 C C . THR A 1 104 ? -6.910 -6.308 -3.283 1.00 89.88 104 THR A C 1
ATOM 833 O O . THR A 1 104 ? -8.008 -6.372 -2.740 1.00 89.88 104 THR A O 1
ATOM 836 N N . LYS A 1 105 ? -5.804 -6.732 -2.668 1.00 91.06 105 LYS A N 1
ATOM 837 C CA . LYS A 1 105 ? -5.805 -7.258 -1.300 1.00 91.06 105 LYS A CA 1
ATOM 838 C C . LYS A 1 105 ? -6.144 -6.174 -0.276 1.00 91.06 105 LYS A C 1
ATOM 840 O O . LYS A 1 105 ? -6.977 -6.406 0.592 1.00 91.06 105 LYS A O 1
ATOM 845 N N . LEU A 1 106 ? -5.541 -4.995 -0.416 1.00 88.62 106 LEU A N 1
ATOM 846 C CA . LEU A 1 106 ? -5.757 -3.849 0.461 1.00 88.62 106 LEU A CA 1
ATOM 847 C C . LEU A 1 106 ? -7.229 -3.404 0.442 1.00 88.62 106 LEU A C 1
ATOM 849 O O . LEU A 1 106 ? -7.840 -3.234 1.491 1.00 88.62 106 LEU A O 1
ATOM 853 N N . THR A 1 107 ? -7.824 -3.310 -0.749 1.00 85.25 107 THR A N 1
ATOM 854 C CA . THR A 1 107 ? -9.248 -2.974 -0.926 1.00 85.25 107 THR A CA 1
ATOM 855 C C . THR A 1 107 ? -10.178 -4.047 -0.382 1.00 85.25 107 THR A C 1
ATOM 857 O O . THR A 1 107 ? -11.150 -3.705 0.274 1.00 85.25 107 THR A O 1
ATOM 860 N N . ASN A 1 108 ? -9.876 -5.336 -0.562 1.00 87.06 108 ASN A N 1
ATOM 861 C CA . ASN A 1 108 ? -10.686 -6.404 0.033 1.00 87.06 108 ASN A CA 1
ATOM 862 C C . ASN A 1 108 ? -10.731 -6.328 1.573 1.00 87.06 108 ASN A C 1
ATOM 864 O O . ASN A 1 108 ? -11.731 -6.723 2.162 1.00 87.06 108 ASN A O 1
ATOM 868 N N . ILE A 1 109 ? -9.655 -5.865 2.221 1.00 84.69 109 ILE A N 1
ATOM 869 C CA . ILE A 1 109 ? -9.588 -5.756 3.687 1.00 84.69 109 ILE A CA 1
ATOM 870 C C . ILE A 1 109 ? -10.282 -4.490 4.178 1.00 84.69 109 ILE A C 1
ATOM 872 O O . ILE A 1 109 ? -11.066 -4.540 5.118 1.00 84.69 109 ILE A O 1
ATOM 876 N N . LEU A 1 110 ? -9.948 -3.351 3.577 1.00 82.44 110 LEU A N 1
ATOM 877 C CA . LEU A 1 110 ? -10.348 -2.050 4.105 1.00 82.44 110 LEU A CA 1
ATOM 878 C C . LEU A 1 110 ? -11.713 -1.610 3.571 1.00 82.44 110 LEU A C 1
ATOM 880 O O . LEU A 1 110 ? -12.451 -0.887 4.238 1.00 82.44 110 LEU A O 1
ATOM 884 N N . THR A 1 111 ? -12.024 -1.969 2.324 1.00 80.50 111 THR A N 1
ATOM 885 C CA . THR A 1 111 ? -13.102 -1.349 1.544 1.00 80.50 111 THR A CA 1
ATOM 886 C C . THR A 1 111 ? -13.736 -2.300 0.516 1.00 80.50 111 THR A C 1
ATOM 888 O O . THR A 1 111 ? -13.922 -1.907 -0.639 1.00 80.50 111 THR A O 1
ATOM 891 N N . PRO A 1 112 ? -14.107 -3.544 0.876 1.00 80.88 112 PRO A N 1
ATOM 892 C CA . PRO A 1 112 ? -14.512 -4.560 -0.102 1.00 80.88 112 PRO A CA 1
ATOM 893 C C . PRO A 1 112 ? -15.647 -4.098 -1.032 1.00 80.88 112 PRO A C 1
ATOM 895 O O . PRO A 1 112 ? -15.618 -4.380 -2.229 1.00 80.88 112 PRO A O 1
ATOM 898 N N . GLN A 1 113 ? -16.583 -3.297 -0.519 1.00 78.56 113 GLN A N 1
ATOM 899 C CA . GLN A 1 113 ? -17.692 -2.701 -1.271 1.00 78.56 113 GLN A CA 1
ATOM 900 C C . GLN A 1 113 ? -17.270 -1.684 -2.353 1.00 78.56 113 GLN A C 1
ATOM 902 O O . GLN A 1 113 ? -18.036 -1.414 -3.269 1.00 78.56 113 GLN A O 1
ATOM 907 N N . ASN A 1 114 ? -16.062 -1.114 -2.265 1.00 79.62 114 ASN A N 1
ATOM 908 C CA . ASN A 1 114 ? -15.542 -0.079 -3.173 1.00 79.62 114 ASN A CA 1
ATOM 909 C C . ASN A 1 114 ? -14.376 -0.566 -4.039 1.00 79.62 114 ASN A C 1
ATOM 911 O O . ASN A 1 114 ? -13.692 0.236 -4.681 1.00 79.62 114 ASN A O 1
ATOM 915 N N . LYS A 1 115 ? -14.139 -1.877 -4.068 1.00 80.81 115 LYS A N 1
ATOM 916 C CA . LYS A 1 115 ? -13.024 -2.500 -4.780 1.00 80.81 115 LYS A CA 1
ATOM 917 C C . LYS A 1 115 ? -12.900 -2.030 -6.228 1.00 80.81 115 LYS A C 1
ATOM 919 O O . LYS A 1 115 ? -11.830 -1.581 -6.633 1.00 80.81 115 LYS A O 1
ATOM 924 N N . ASP A 1 116 ? -13.983 -2.085 -6.998 1.00 82.50 116 ASP A N 1
ATOM 925 C CA . ASP A 1 116 ? -13.944 -1.725 -8.419 1.00 82.50 116 ASP A CA 1
ATOM 926 C C . ASP A 1 116 ? -13.643 -0.243 -8.635 1.00 82.50 116 ASP A C 1
ATOM 928 O O . ASP A 1 116 ? -12.937 0.118 -9.579 1.00 82.50 116 ASP A O 1
ATOM 932 N N . PHE A 1 117 ? -14.133 0.622 -7.744 1.00 80.12 117 PHE A N 1
ATOM 933 C CA . PHE A 1 117 ? -13.820 2.045 -7.773 1.00 80.12 117 PHE A CA 1
ATOM 934 C C . PHE A 1 117 ? -12.332 2.286 -7.502 1.00 80.12 117 PHE A C 1
ATOM 936 O O . PHE A 1 117 ? -11.660 2.932 -8.304 1.00 80.12 117 PHE A O 1
ATOM 943 N N . VAL A 1 118 ? -11.784 1.706 -6.431 1.00 80.06 118 VAL A N 1
ATOM 944 C CA . VAL A 1 118 ? -10.371 1.895 -6.069 1.00 80.06 118 VAL A CA 1
ATOM 945 C C . VAL A 1 118 ? -9.431 1.282 -7.117 1.00 80.06 118 VAL A C 1
ATOM 947 O O . VAL A 1 118 ? -8.425 1.888 -7.478 1.00 80.06 118 VAL A O 1
ATOM 950 N N . LEU A 1 119 ? -9.776 0.130 -7.699 1.00 81.06 119 LEU A N 1
ATOM 951 C CA . LEU A 1 119 ? -9.001 -0.460 -8.799 1.00 81.06 119 LEU A CA 1
ATOM 952 C C . LEU A 1 119 ? -9.053 0.382 -10.083 1.00 81.06 119 LEU A C 1
ATOM 954 O O . LEU A 1 119 ? -8.094 0.370 -10.859 1.00 81.06 119 LEU A O 1
ATOM 958 N N . LYS A 1 120 ? -10.137 1.133 -10.323 1.00 81.69 120 LYS A N 1
ATOM 959 C CA . LYS A 1 120 ? -10.184 2.122 -11.412 1.00 81.69 120 LYS A CA 1
ATOM 960 C C . LYS A 1 120 ? -9.226 3.290 -11.158 1.00 81.69 120 LYS A C 1
ATOM 962 O O . LYS A 1 120 ? -8.639 3.767 -12.127 1.00 81.69 120 LYS A O 1
ATOM 967 N N . LEU A 1 121 ? -9.012 3.710 -9.906 1.00 78.75 121 LEU A N 1
ATOM 968 C CA . LEU A 1 121 ? -8.038 4.766 -9.578 1.00 78.75 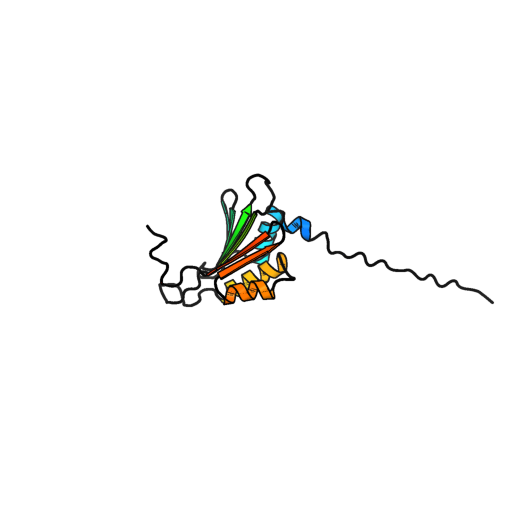121 LEU A CA 1
ATOM 969 C C . LEU A 1 121 ? -6.612 4.368 -9.985 1.00 78.75 121 LEU A C 1
ATOM 971 O O . LEU A 1 121 ? -5.908 5.165 -10.594 1.00 78.75 121 LEU A O 1
ATOM 975 N N . LEU A 1 122 ? -6.226 3.101 -9.791 1.00 79.38 122 LEU A N 1
ATOM 976 C CA . LEU A 1 122 ? -4.928 2.586 -10.259 1.00 79.38 122 LEU A CA 1
ATOM 977 C C . LEU A 1 122 ? -4.738 2.708 -11.769 1.00 79.38 122 LEU A C 1
ATOM 979 O O . LEU A 1 122 ? -3.638 2.992 -12.234 1.00 79.38 122 LEU A O 1
ATOM 983 N N . LYS A 1 123 ? -5.803 2.495 -12.547 1.00 77.56 123 LYS A N 1
ATOM 984 C CA . LYS A 1 123 ? -5.745 2.657 -14.005 1.00 77.56 123 LYS A CA 1
ATOM 985 C C . LYS A 1 123 ? -5.581 4.122 -14.400 1.00 77.56 123 LYS A C 1
ATOM 987 O O . LYS A 1 123 ? -4.832 4.398 -15.328 1.00 77.56 123 LYS A O 1
ATOM 992 N N . LYS A 1 124 ? -6.272 5.030 -13.702 1.00 75.00 124 LYS A N 1
ATOM 993 C CA . LYS A 1 124 ? -6.187 6.480 -13.938 1.00 75.00 124 LYS A CA 1
ATOM 994 C C . LYS A 1 124 ? -4.839 7.067 -13.531 1.00 75.00 124 LYS A C 1
ATOM 996 O O . LYS A 1 124 ? -4.434 8.071 -14.092 1.00 75.00 124 LYS A O 1
ATOM 1001 N N . GLY A 1 125 ? -4.149 6.422 -12.597 1.00 62.94 125 GLY A N 1
ATOM 1002 C CA . GLY A 1 125 ? -2.814 6.805 -12.163 1.00 62.94 125 GLY A CA 1
ATOM 1003 C C . GLY A 1 125 ? -2.780 7.791 -11.005 1.00 62.94 125 GLY A C 1
ATOM 1004 O O . GLY A 1 125 ? -1.773 7.860 -10.320 1.00 62.94 125 GLY A O 1
ATOM 1005 N N . GLU A 1 126 ? -3.892 8.459 -10.720 1.00 65.31 126 GLU A N 1
ATOM 1006 C CA . GLU A 1 126 ? -4.039 9.354 -9.579 1.00 65.31 126 GLU A CA 1
ATOM 1007 C C . GLU A 1 126 ? -5.471 9.260 -9.043 1.00 65.31 126 GLU A C 1
ATOM 1009 O O . GLU A 1 126 ? -6.440 9.120 -9.803 1.00 65.31 126 GLU A O 1
ATOM 1014 N N . GLY A 1 127 ? -5.625 9.319 -7.720 1.00 61.47 127 GLY A N 1
ATOM 1015 C CA . GLY A 1 127 ? -6.942 9.416 -7.102 1.00 61.47 127 GLY A CA 1
ATOM 1016 C C . GLY A 1 127 ? -6.964 9.126 -5.609 1.00 61.47 127 GLY A C 1
ATOM 1017 O O . GLY A 1 127 ? -6.101 8.436 -5.070 1.00 61.47 127 GLY A O 1
ATOM 1018 N N . LYS A 1 128 ? -7.994 9.640 -4.936 1.00 64.75 128 LYS A N 1
ATOM 1019 C CA . LYS A 1 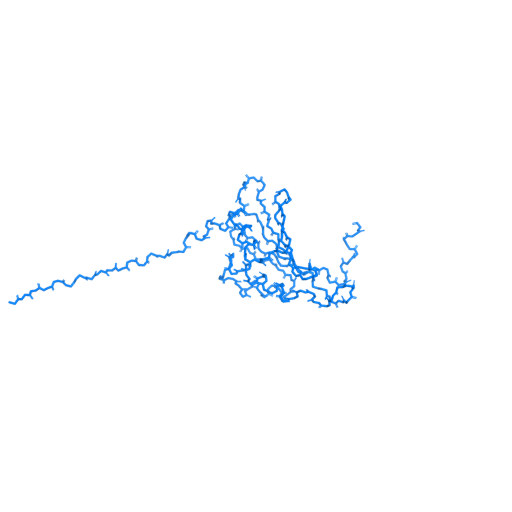128 ? -8.226 9.430 -3.505 1.00 64.75 128 LYS A CA 1
ATOM 1020 C C . LYS A 1 128 ? -9.618 8.864 -3.275 1.00 64.75 128 LYS A C 1
ATOM 1022 O O . LYS A 1 128 ? -10.575 9.239 -3.949 1.00 64.75 128 LYS A O 1
ATOM 1027 N N . TRP A 1 129 ? -9.722 7.972 -2.305 1.00 68.94 129 TRP A N 1
ATOM 1028 C CA . TRP A 1 129 ? -10.976 7.461 -1.776 1.00 68.94 129 TRP A CA 1
ATOM 1029 C C . TRP A 1 129 ? -10.966 7.605 -0.254 1.00 68.94 129 TRP A C 1
ATOM 1031 O O . TRP A 1 129 ? -9.921 7.427 0.367 1.00 68.94 129 TRP A O 1
ATOM 1041 N N . SER A 1 130 ? -12.112 7.898 0.357 1.00 64.88 130 SER A N 1
ATOM 1042 C CA . SER A 1 130 ? -12.245 7.986 1.812 1.00 64.88 130 SER A CA 1
ATOM 1043 C C . SER A 1 130 ? -13.554 7.371 2.312 1.00 64.88 130 SER A C 1
ATOM 1045 O O . SER A 1 130 ? -14.593 7.449 1.653 1.00 64.88 130 SER A O 1
ATOM 1047 N N . ARG A 1 131 ? -13.504 6.766 3.503 1.00 60.16 131 ARG A N 1
ATOM 1048 C CA . ARG A 1 131 ? -14.666 6.445 4.352 1.00 60.16 131 ARG A CA 1
ATOM 1049 C C . ARG A 1 131 ? -14.204 6.452 5.800 1.00 60.16 131 ARG A C 1
ATOM 1051 O O . ARG A 1 131 ? -13.210 5.804 6.122 1.00 60.16 131 ARG A O 1
ATOM 1058 N N . SER A 1 132 ? -14.948 7.131 6.670 1.00 61.72 132 SER A N 1
ATOM 1059 C CA . SER A 1 132 ? -14.566 7.280 8.082 1.00 61.72 132 SER A CA 1
ATOM 1060 C C . SER A 1 132 ? -13.135 7.847 8.206 1.00 61.72 132 SER A C 1
ATOM 1062 O O . SER A 1 132 ? -12.790 8.755 7.449 1.00 61.72 132 SER A O 1
ATOM 1064 N N . SER A 1 133 ? -12.292 7.327 9.110 1.00 58.88 133 SER A N 1
ATOM 1065 C CA . SER A 1 133 ? -10.891 7.752 9.283 1.00 58.88 133 SER A CA 1
ATOM 1066 C C . SER A 1 133 ? -9.909 7.114 8.287 1.00 58.88 133 SER A C 1
ATOM 1068 O O . SER A 1 133 ? -8.708 7.347 8.374 1.00 58.88 133 SER A O 1
ATOM 1070 N N . ILE A 1 134 ? -10.382 6.312 7.325 1.00 59.78 134 ILE A N 1
ATOM 1071 C CA . ILE A 1 134 ? -9.519 5.633 6.353 1.00 59.78 134 ILE A CA 1
ATOM 1072 C C . ILE A 1 134 ? -9.587 6.360 5.018 1.00 59.78 134 ILE A C 1
ATOM 1074 O O . ILE A 1 134 ? -10.609 6.363 4.324 1.00 59.78 134 ILE A O 1
ATOM 1078 N N . GLN A 1 135 ? -8.455 6.937 4.637 1.00 70.25 135 GLN A N 1
ATOM 1079 C CA . GLN A 1 135 ? -8.219 7.477 3.306 1.00 70.25 135 GLN A CA 1
ATOM 1080 C C . GLN A 1 135 ? -7.296 6.513 2.556 1.00 70.25 135 GLN A C 1
ATOM 1082 O O . GLN A 1 135 ? -6.275 6.109 3.096 1.00 70.25 135 GLN A O 1
ATOM 1087 N N . ILE A 1 136 ? -7.674 6.114 1.339 1.00 71.06 136 ILE A N 1
ATOM 1088 C CA . ILE A 1 136 ? -6.825 5.367 0.406 1.00 71.06 136 ILE A CA 1
ATOM 1089 C C . ILE A 1 136 ? -6.456 6.304 -0.734 1.00 71.06 136 ILE A C 1
ATOM 1091 O O . ILE A 1 136 ? -7.317 6.711 -1.513 1.00 71.06 136 ILE A O 1
ATOM 1095 N N . SER A 1 137 ? -5.175 6.637 -0.842 1.00 71.69 137 SER A N 1
ATOM 1096 C CA . SER A 1 137 ? -4.642 7.418 -1.964 1.00 71.69 137 SER A CA 1
ATOM 1097 C C . SER A 1 137 ? -3.849 6.509 -2.895 1.00 71.69 137 SER A C 1
ATOM 1099 O O . SER A 1 137 ? -3.069 5.694 -2.408 1.00 71.69 137 SER A O 1
ATOM 1101 N N . VAL A 1 138 ? -4.063 6.649 -4.204 1.00 70.62 138 VAL A N 1
ATOM 1102 C CA . VAL A 1 138 ? -3.312 5.968 -5.261 1.00 70.62 138 VAL A CA 1
ATOM 1103 C C . VAL A 1 138 ? -2.509 7.014 -6.014 1.00 70.62 138 VAL A C 1
ATOM 1105 O O . VAL A 1 138 ? -3.085 7.932 -6.598 1.00 70.62 138 VAL A O 1
ATOM 1108 N N . ASP A 1 139 ? -1.195 6.855 -5.976 1.00 72.19 139 ASP A N 1
ATOM 1109 C CA . ASP A 1 139 ? -0.232 7.740 -6.623 1.00 72.19 139 ASP A CA 1
ATOM 1110 C C . ASP A 1 139 ? 0.668 6.899 -7.532 1.00 72.19 139 ASP A C 1
ATOM 1112 O O . ASP A 1 139 ? 1.311 5.942 -7.068 1.00 72.19 139 ASP A O 1
ATOM 1116 N N . LYS A 1 140 ? 0.657 7.205 -8.833 1.00 69.62 140 LYS A N 1
ATOM 1117 C CA . LYS A 1 140 ? 1.669 6.700 -9.748 1.00 69.62 140 LYS A CA 1
ATOM 1118 C C . LYS A 1 140 ? 2.879 7.606 -9.635 1.00 69.62 140 LYS A C 1
ATOM 1120 O O . LYS A 1 140 ? 2.806 8.771 -10.004 1.00 69.62 140 LYS A O 1
ATOM 1125 N N . GLY A 1 141 ? 3.984 7.036 -9.153 1.00 61.41 141 GLY A N 1
ATOM 1126 C CA . GLY A 1 141 ? 5.250 7.750 -9.009 1.00 61.41 141 GLY A CA 1
ATOM 1127 C C . GLY A 1 141 ? 5.690 8.439 -10.307 1.00 61.41 141 GLY A C 1
ATOM 1128 O O . GLY A 1 141 ? 5.099 8.216 -11.366 1.00 61.41 141 GLY A O 1
ATOM 1129 N N . PRO A 1 142 ? 6.740 9.272 -10.245 1.00 58.38 142 PRO A N 1
ATOM 1130 C CA . PRO A 1 142 ? 7.064 10.235 -11.287 1.00 58.38 142 PRO A CA 1
ATOM 1131 C C . PRO A 1 142 ? 7.066 9.579 -12.670 1.00 58.38 142 PRO A C 1
ATOM 1133 O O . PRO A 1 142 ? 7.950 8.789 -13.009 1.0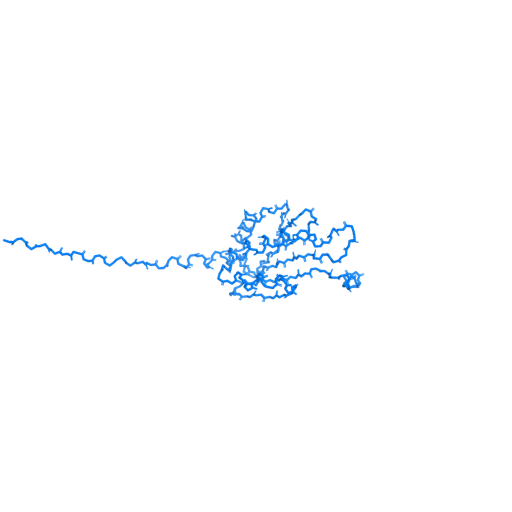0 58.38 142 PRO A O 1
ATOM 1136 N N . THR A 1 143 ? 6.094 9.954 -13.506 1.00 52.53 143 THR A N 1
ATOM 1137 C CA . THR A 1 143 ? 6.259 9.784 -14.950 1.00 52.53 143 THR A CA 1
ATOM 1138 C C . THR A 1 143 ? 7.499 10.590 -15.343 1.00 52.53 143 THR A C 1
ATOM 1140 O O . THR A 1 143 ? 7.847 11.560 -14.662 1.00 52.53 143 THR A O 1
ATOM 1143 N N . ALA A 1 144 ? 8.224 10.175 -16.385 1.00 43.34 144 ALA A N 1
ATOM 1144 C CA . ALA A 1 144 ? 9.579 10.648 -16.714 1.00 43.34 144 ALA A CA 1
ATOM 1145 C C . ALA A 1 144 ? 9.785 12.187 -16.769 1.00 43.34 144 ALA A C 1
ATOM 1147 O O . ALA A 1 144 ? 10.925 12.637 -16.826 1.00 43.34 144 ALA A O 1
ATOM 1148 N N . HIS A 1 145 ? 8.722 12.990 -16.715 1.00 39.44 145 HIS A N 1
ATOM 1149 C CA . HIS A 1 145 ? 8.742 14.452 -16.656 1.00 39.44 145 HIS A CA 1
ATOM 1150 C C . HIS A 1 145 ? 8.812 15.064 -15.246 1.00 39.44 145 HIS A C 1
ATOM 1152 O O . HIS A 1 145 ? 8.978 16.271 -15.129 1.00 39.44 145 HIS A O 1
ATOM 1158 N N . THR A 1 146 ? 8.730 14.277 -14.170 1.00 40.66 146 THR A N 1
ATOM 1159 C CA . THR A 1 146 ? 8.582 14.827 -12.800 1.00 40.66 146 THR A CA 1
ATOM 1160 C C . THR A 1 146 ? 9.876 14.814 -11.975 1.00 40.66 146 THR A C 1
ATOM 1162 O O . THR A 1 146 ? 9.876 15.156 -10.795 1.00 40.66 146 THR A O 1
ATOM 1165 N N . ARG A 1 147 ? 11.009 14.421 -12.576 1.00 36.66 147 ARG A N 1
ATOM 1166 C CA . ARG A 1 147 ? 12.283 14.248 -11.853 1.00 36.66 147 ARG A CA 1
ATOM 1167 C C . ARG A 1 147 ? 12.962 15.568 -11.456 1.00 36.66 147 ARG A C 1
ATOM 1169 O O . ARG A 1 147 ? 13.855 15.540 -10.618 1.00 36.66 147 ARG A O 1
ATOM 1176 N N . GLU A 1 148 ? 12.528 16.708 -11.996 1.00 31.42 148 GLU A N 1
ATOM 1177 C CA . GLU A 1 148 ? 13.115 18.020 -11.674 1.00 31.42 148 GLU A CA 1
ATOM 1178 C C . GLU A 1 148 ? 12.623 18.626 -10.348 1.00 31.42 148 GLU A C 1
ATOM 1180 O O . GLU A 1 148 ? 13.266 19.536 -9.835 1.00 31.42 148 GLU A O 1
ATOM 1185 N N . ALA A 1 149 ? 11.542 18.112 -9.750 1.00 30.34 149 ALA A N 1
ATOM 1186 C CA . ALA A 1 149 ? 10.929 18.723 -8.563 1.00 30.34 149 ALA A CA 1
ATOM 1187 C C . ALA A 1 149 ? 11.282 18.051 -7.221 1.00 30.34 149 ALA A C 1
ATOM 1189 O O . ALA A 1 149 ? 10.899 18.559 -6.175 1.00 30.34 149 ALA A O 1
ATOM 1190 N N . LEU A 1 150 ? 11.989 16.914 -7.225 1.00 28.61 150 LEU A N 1
ATOM 1191 C CA . LEU A 1 150 ? 12.287 16.150 -5.998 1.00 28.61 150 LEU A CA 1
ATOM 1192 C C . LEU A 1 150 ? 13.743 16.280 -5.513 1.00 28.61 150 LEU A C 1
ATOM 1194 O O . LEU A 1 150 ? 14.082 15.722 -4.475 1.00 28.61 150 LEU A O 1
ATOM 1198 N N . PHE A 1 151 ? 14.590 17.020 -6.239 1.00 30.33 151 PHE A N 1
ATOM 1199 C CA . PHE A 1 151 ? 16.003 17.246 -5.892 1.00 30.33 151 PHE A CA 1
ATOM 1200 C C . PHE A 1 151 ? 16.425 18.728 -5.952 1.00 30.33 151 PHE A C 1
ATOM 1202 O O . PHE A 1 151 ? 17.606 19.020 -6.141 1.00 30.33 151 PHE A O 1
ATOM 1209 N N . ARG A 1 152 ? 15.481 19.665 -5.799 1.00 30.89 152 ARG A N 1
ATOM 1210 C CA . ARG A 1 152 ? 15.778 21.076 -5.512 1.00 30.89 152 ARG A CA 1
ATOM 1211 C C . ARG A 1 152 ? 15.167 21.480 -4.184 1.00 30.89 152 ARG A C 1
ATOM 1213 O O . ARG A 1 152 ? 14.018 21.059 -3.939 1.00 30.89 152 ARG A O 1
#